Protein AF-A0A2D7XBR1-F1 (afdb_monomer)

Sequence (75 aa):
MTPAAASENVAATTAKANIENCTGVIARGPGDFVGQLVGDTSNTTITMAAGAVYPIRVKSIDATSGIAVVLLYNV

Nearest PDB structures (foldseek):
  2gu9-assembly1_B  TM=4.688E-01  e=2.967E-02  Xanthomonas campestris
  2q30-assembly1_A  TM=4.724E-01  e=1.395E-01  Oleidesulfovibrio alaskensis G20
  6m9s-assembly2_D  TM=4.687E-01  e=1.345E+00  Streptomyces achromogenes subsp. streptozoticus
  6xcv-assembly1_B  TM=4.710E-01  e=1.273E+00  Streptomyces achromogenes subsp. streptozoticus
  8rdj-assembly1_T  TM=4.412E-01  e=2.093E+00  Sinapis alba

Secondary structure (DSSP, 8-state):
-----EEEEE-TT--B---TTEEEEEESSSEEEEEEETT-SS-EEEEE-TT-EE---EEEE-TT--S-EEEEE--

pLDDT: mean 88.62, std 11.89, range [40.34, 96.12]

Mean predicted aligned error: 4.57 Å

Structure (mmCIF, N/CA/C/O backbone):
data_AF-A0A2D7XBR1-F1
#
_entry.id   AF-A0A2D7XBR1-F1
#
loop_
_atom_site.group_PDB
_atom_site.id
_atom_site.type_symbol
_atom_site.label_atom_id
_atom_site.label_alt_id
_atom_site.label_comp_id
_atom_site.label_asym_id
_atom_site.label_entity_id
_atom_site.label_seq_id
_atom_site.pdbx_PDB_ins_code
_atom_site.Cartn_x
_atom_site.Cartn_y
_atom_site.Cartn_z
_atom_site.occupancy
_atom_site.B_iso_or_equiv
_atom_site.auth_seq_id
_atom_site.auth_comp_id
_atom_site.auth_asym_id
_atom_site.auth_atom_id
_atom_site.pdbx_PDB_model_num
ATOM 1 N N . MET A 1 1 ? -17.678 -17.156 -15.438 1.00 40.34 1 MET A N 1
ATOM 2 C CA . MET A 1 1 ? -17.450 -15.758 -15.854 1.00 40.34 1 MET A CA 1
ATOM 3 C C . MET A 1 1 ? -16.580 -15.122 -14.789 1.00 40.34 1 MET A C 1
ATOM 5 O O . MET A 1 1 ? -17.016 -15.051 -13.651 1.00 40.34 1 MET A O 1
ATOM 9 N N . THR A 1 2 ? -15.329 -14.796 -15.097 1.00 42.00 2 THR A N 1
ATOM 10 C CA . THR A 1 2 ? -14.458 -14.049 -14.179 1.00 42.00 2 THR A CA 1
ATOM 11 C C . THR A 1 2 ? -14.987 -12.614 -14.067 1.00 42.00 2 THR A C 1
ATOM 13 O O . THR A 1 2 ? -15.235 -12.008 -15.111 1.00 42.00 2 THR A O 1
ATOM 16 N N . PRO A 1 3 ? -15.213 -12.069 -12.858 1.00 46.66 3 PRO A N 1
ATOM 17 C CA . PRO A 1 3 ? -15.589 -10.666 -12.697 1.00 46.66 3 PRO A CA 1
ATOM 18 C C . PRO A 1 3 ? -14.536 -9.761 -13.348 1.00 46.66 3 PRO A C 1
ATOM 20 O O . PRO A 1 3 ? -13.335 -10.009 -13.218 1.00 46.66 3 PRO A O 1
ATOM 23 N N . ALA A 1 4 ? -14.969 -8.737 -14.079 1.00 55.44 4 ALA A N 1
ATOM 24 C CA . ALA A 1 4 ? -14.071 -7.795 -14.738 1.00 55.44 4 ALA A CA 1
ATOM 25 C C . ALA A 1 4 ? -13.506 -6.806 -13.707 1.00 55.44 4 ALA A C 1
ATOM 27 O O . ALA A 1 4 ? -14.108 -5.769 -13.475 1.00 55.44 4 ALA A O 1
ATOM 28 N N . ALA A 1 5 ? -12.377 -7.115 -13.064 1.00 60.91 5 ALA A N 1
ATOM 29 C CA . ALA A 1 5 ? -11.783 -6.227 -12.061 1.00 60.91 5 ALA A CA 1
ATOM 30 C C . ALA A 1 5 ? -11.646 -4.785 -12.596 1.00 60.91 5 ALA A C 1
ATOM 32 O O . ALA A 1 5 ? -10.935 -4.539 -13.575 1.00 60.91 5 ALA A O 1
ATOM 33 N N . ALA A 1 6 ? -12.340 -3.836 -11.966 1.00 7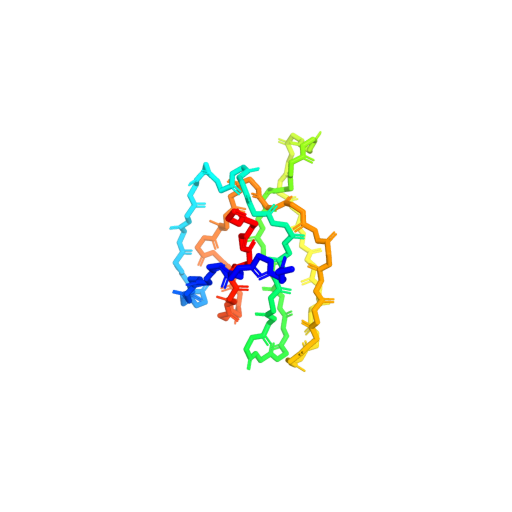8.88 6 ALA A N 1
ATOM 34 C CA . ALA A 1 6 ? -12.161 -2.421 -12.257 1.00 78.88 6 ALA A CA 1
ATOM 35 C C . ALA A 1 6 ? -10.861 -1.953 -11.597 1.00 78.88 6 ALA A C 1
ATOM 37 O O . ALA A 1 6 ? -10.491 -2.423 -10.519 1.00 78.88 6 ALA A O 1
ATOM 38 N N . SER A 1 7 ? -10.148 -1.037 -12.249 1.00 84.94 7 SER A N 1
ATOM 39 C CA . SER A 1 7 ? -8.903 -0.494 -11.711 1.00 84.94 7 SER A CA 1
ATOM 40 C C . SER A 1 7 ? -8.834 1.016 -11.873 1.00 84.94 7 SER A C 1
ATOM 42 O O . SER A 1 7 ? -9.345 1.569 -12.846 1.00 84.94 7 SER A O 1
ATOM 44 N N . GLU A 1 8 ? -8.201 1.683 -10.911 1.00 89.88 8 GLU A N 1
ATOM 45 C CA . GLU A 1 8 ? -8.016 3.133 -10.930 1.00 89.88 8 GLU A CA 1
ATOM 46 C C . GLU A 1 8 ? -6.564 3.490 -10.632 1.00 89.88 8 GLU A C 1
ATOM 48 O O . GLU A 1 8 ? -5.984 3.010 -9.661 1.00 89.88 8 GLU A O 1
ATOM 53 N N . ASN A 1 9 ? -5.972 4.346 -11.462 1.00 89.69 9 ASN A N 1
ATOM 54 C CA . ASN A 1 9 ? -4.598 4.795 -11.290 1.00 89.69 9 ASN A CA 1
ATOM 55 C C . ASN A 1 9 ? -4.544 6.071 -10.439 1.00 89.69 9 ASN A C 1
ATOM 57 O O . ASN A 1 9 ? -5.131 7.083 -10.816 1.00 89.69 9 ASN A O 1
ATOM 61 N N . VAL A 1 10 ? -3.793 6.037 -9.341 1.00 92.19 10 VAL A N 1
ATOM 62 C CA . VAL A 1 10 ? -3.583 7.162 -8.424 1.00 92.19 10 VAL A CA 1
ATOM 63 C C . VAL A 1 10 ? -2.122 7.593 -8.493 1.00 92.19 10 VAL A C 1
ATOM 65 O O . VAL A 1 10 ? -1.213 6.775 -8.347 1.00 92.19 10 VAL A O 1
ATOM 68 N N . ALA A 1 11 ? -1.884 8.880 -8.746 1.00 92.19 11 ALA A N 1
ATOM 69 C CA . ALA A 1 11 ? -0.536 9.437 -8.784 1.00 92.19 11 ALA A CA 1
ATOM 70 C C . ALA A 1 11 ? 0.068 9.528 -7.373 1.00 92.19 11 ALA A C 1
ATOM 72 O O . ALA A 1 11 ? -0.664 9.677 -6.401 1.00 92.19 11 ALA A O 1
ATOM 73 N N . ALA A 1 12 ? 1.402 9.486 -7.282 1.00 87.31 12 ALA A N 1
ATOM 74 C CA . ALA A 1 12 ? 2.132 9.359 -6.019 1.00 87.31 12 ALA A CA 1
ATOM 75 C C . ALA A 1 12 ? 1.673 10.332 -4.930 1.00 87.31 12 ALA A C 1
ATOM 77 O O . ALA A 1 12 ? 1.313 9.927 -3.837 1.00 87.31 12 ALA A O 1
ATOM 78 N N . THR A 1 13 ? 1.574 11.610 -5.268 1.00 88.88 13 THR A N 1
ATOM 79 C CA . THR A 1 13 ? 1.304 12.670 -4.296 1.00 88.88 13 THR A CA 1
ATOM 80 C C . THR A 1 13 ? -0.177 13.024 -4.168 1.00 88.88 13 THR A C 1
ATOM 82 O O . THR A 1 13 ? -0.537 14.087 -3.661 1.00 88.88 13 THR A O 1
ATOM 85 N N . THR A 1 14 ? -1.067 12.173 -4.683 1.00 90.94 14 THR A N 1
ATOM 86 C CA . THR A 1 14 ? -2.509 12.429 -4.656 1.00 90.94 14 THR A CA 1
ATOM 87 C C . THR A 1 14 ? -3.126 11.814 -3.410 1.00 90.94 14 THR A C 1
ATOM 89 O O . THR A 1 14 ? -3.183 10.593 -3.279 1.00 90.94 14 THR A O 1
ATOM 92 N N . ALA A 1 15 ? -3.658 12.660 -2.524 1.00 91.69 15 ALA A N 1
ATOM 93 C CA . ALA A 1 15 ? -4.506 12.179 -1.443 1.00 91.69 15 ALA A CA 1
ATOM 94 C C . ALA A 1 15 ? -5.833 11.648 -1.997 1.00 91.69 15 ALA A C 1
ATOM 96 O O . ALA A 1 15 ? -6.451 12.257 -2.874 1.00 91.69 15 ALA A O 1
ATOM 97 N N . LYS A 1 16 ? -6.306 10.535 -1.440 1.00 93.75 16 LYS A N 1
ATOM 98 C CA . LYS A 1 16 ? -7.607 9.953 -1.772 1.00 93.75 16 LYS A CA 1
ATOM 99 C C . LYS A 1 16 ? -8.236 9.338 -0.529 1.00 93.75 16 LYS A C 1
ATOM 101 O O . LYS A 1 16 ? -7.542 8.717 0.260 1.00 93.75 16 LYS A O 1
ATOM 106 N N . ALA A 1 17 ? -9.543 9.478 -0.349 1.00 91.00 17 ALA A N 1
ATOM 107 C CA . ALA A 1 17 ? -10.258 8.948 0.813 1.00 91.00 17 ALA A CA 1
ATOM 108 C C . ALA A 1 17 ? -11.420 8.037 0.401 1.00 91.00 17 ALA A C 1
ATOM 110 O O . ALA A 1 17 ? -11.847 8.051 -0.753 1.00 91.00 17 ALA A O 1
ATOM 111 N N . ASN A 1 18 ? -11.934 7.275 1.368 1.00 85.81 18 ASN A N 1
ATOM 112 C CA . ASN A 1 18 ? -13.110 6.409 1.254 1.00 85.81 18 ASN A CA 1
ATOM 113 C C . ASN A 1 18 ? -12.999 5.351 0.143 1.00 85.81 18 ASN A C 1
ATOM 115 O O . ASN A 1 18 ? -13.907 5.157 -0.662 1.00 85.81 18 ASN A O 1
ATOM 119 N N . ILE A 1 19 ? -11.872 4.641 0.109 1.00 88.50 19 ILE A N 1
ATOM 120 C CA . ILE A 1 19 ? -11.543 3.622 -0.899 1.00 88.50 19 ILE A CA 1
ATOM 121 C C . ILE A 1 19 ? -11.978 2.212 -0.437 1.00 88.50 19 ILE A C 1
ATOM 123 O O . ILE A 1 19 ? -11.378 1.199 -0.782 1.00 88.50 19 ILE A O 1
ATOM 127 N N . GLU A 1 20 ? -13.053 2.120 0.343 1.00 76.12 20 GLU A N 1
ATOM 128 C CA . GLU A 1 20 ? -13.398 0.923 1.130 1.00 76.12 20 GLU A CA 1
ATOM 129 C C . GLU A 1 20 ? -13.758 -0.321 0.290 1.00 76.12 20 GLU A C 1
ATOM 131 O O . GLU A 1 20 ? -13.719 -1.441 0.797 1.00 76.12 20 GLU A O 1
ATOM 136 N N . ASN A 1 21 ? -14.017 -0.144 -1.011 1.00 84.69 21 ASN A N 1
ATOM 137 C CA . ASN A 1 21 ? -14.282 -1.230 -1.964 1.00 84.69 21 ASN A CA 1
ATOM 138 C C . ASN A 1 21 ? -13.017 -1.781 -2.651 1.00 84.69 21 ASN A C 1
ATOM 140 O O . ASN A 1 21 ? -13.107 -2.669 -3.501 1.00 84.69 21 ASN A O 1
ATOM 144 N N . CYS A 1 22 ? -11.842 -1.242 -2.326 1.00 89.38 22 CYS A N 1
ATOM 145 C CA . CYS A 1 22 ? -10.569 -1.714 -2.854 1.00 89.38 22 CYS A CA 1
ATOM 146 C C . CYS A 1 22 ? -10.221 -3.094 -2.284 1.00 89.38 22 CYS A C 1
ATOM 148 O O . CYS A 1 22 ? -10.309 -3.329 -1.077 1.00 89.38 22 CYS A O 1
ATOM 150 N N . THR A 1 23 ? -9.802 -4.005 -3.156 1.00 91.00 23 THR A N 1
ATOM 151 C CA . THR A 1 23 ? -9.376 -5.367 -2.808 1.00 91.00 23 THR A CA 1
ATOM 152 C C . THR A 1 23 ? -7.866 -5.559 -2.869 1.00 91.00 23 THR A C 1
ATOM 154 O O . THR A 1 23 ? -7.356 -6.566 -2.376 1.00 91.00 23 THR A O 1
ATOM 157 N N . GLY A 1 24 ? -7.142 -4.593 -3.431 1.00 92.69 24 GLY A N 1
ATOM 158 C CA . GLY A 1 24 ? -5.692 -4.608 -3.486 1.00 92.69 24 GLY A CA 1
ATOM 159 C C . GLY A 1 24 ? -5.112 -3.390 -4.189 1.00 92.69 24 GLY A C 1
ATOM 160 O O . GLY A 1 24 ? -5.818 -2.594 -4.806 1.00 92.69 24 GLY A O 1
ATOM 161 N N . VAL A 1 25 ? -3.794 -3.272 -4.131 1.00 94.19 25 VAL A N 1
ATOM 162 C CA . VAL A 1 25 ? -3.036 -2.221 -4.813 1.00 94.19 25 VAL A CA 1
ATOM 163 C C . VAL A 1 25 ? -1.879 -2.820 -5.586 1.00 94.19 25 VAL A C 1
ATOM 165 O O . VAL A 1 25 ? -1.241 -3.767 -5.133 1.00 94.19 25 VAL A O 1
ATOM 168 N N . ILE A 1 26 ? -1.587 -2.239 -6.743 1.00 95.00 26 ILE A N 1
ATOM 169 C CA . ILE A 1 26 ? -0.379 -2.525 -7.516 1.00 95.00 26 ILE A CA 1
ATOM 170 C C . ILE A 1 26 ? 0.486 -1.276 -7.509 1.00 95.00 26 ILE A C 1
ATOM 172 O O . ILE A 1 26 ? 0.065 -0.228 -8.002 1.00 95.00 26 ILE A O 1
ATOM 176 N N . ALA A 1 27 ? 1.700 -1.372 -6.981 1.00 93.88 27 ALA A N 1
ATOM 177 C CA . ALA A 1 27 ? 2.640 -0.261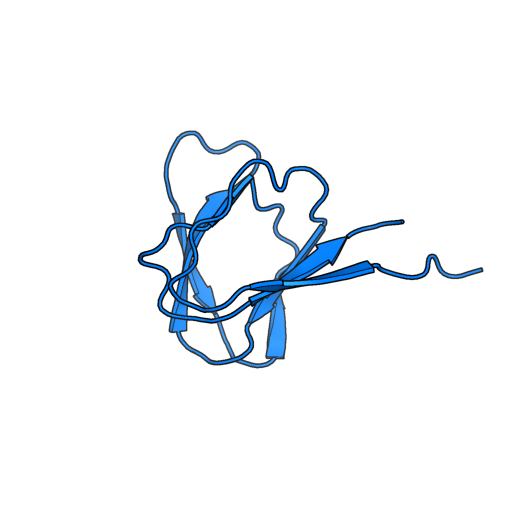 -7.033 1.00 93.88 27 ALA A CA 1
ATOM 178 C C . ALA A 1 27 ? 3.182 -0.091 -8.458 1.00 93.88 27 ALA A C 1
ATOM 180 O O . ALA A 1 27 ? 3.646 -1.050 -9.077 1.00 93.88 27 ALA A O 1
ATOM 181 N N . ARG A 1 28 ? 3.156 1.130 -8.999 1.00 92.25 28 ARG A N 1
ATOM 182 C CA . ARG A 1 28 ? 3.719 1.413 -10.335 1.00 92.25 28 ARG A CA 1
ATOM 183 C C . ARG A 1 28 ? 5.240 1.526 -10.344 1.00 92.25 28 ARG A C 1
ATOM 185 O O . ARG A 1 28 ? 5.850 1.402 -11.400 1.00 92.25 28 ARG A O 1
ATOM 192 N N . GLY A 1 29 ? 5.838 1.763 -9.185 1.00 93.31 29 GLY A N 1
ATOM 193 C CA . GLY A 1 29 ? 7.276 1.863 -8.976 1.00 93.31 29 GLY A CA 1
ATOM 194 C C . GLY A 1 29 ? 7.629 1.435 -7.553 1.00 93.31 29 GLY A C 1
ATOM 195 O O . GLY A 1 29 ? 6.722 1.251 -6.739 1.00 93.31 29 GLY A O 1
ATOM 196 N N . PRO A 1 30 ? 8.920 1.241 -7.249 1.00 94.12 30 PRO A N 1
ATOM 197 C CA . PRO A 1 30 ? 9.338 0.943 -5.891 1.00 94.12 30 PRO A CA 1
ATOM 198 C C . PRO A 1 30 ? 9.235 2.198 -5.013 1.00 94.12 30 PRO A C 1
ATOM 200 O O . PRO A 1 30 ? 9.455 3.309 -5.497 1.00 94.12 30 PRO A O 1
ATOM 203 N N . GLY A 1 31 ? 8.943 2.020 -3.727 1.00 94.38 31 GLY A N 1
ATOM 204 C CA . GLY A 1 31 ? 8.937 3.100 -2.736 1.00 94.38 31 GLY A CA 1
ATOM 205 C C . GLY A 1 31 ? 7.833 2.941 -1.699 1.00 94.38 31 GLY A C 1
ATOM 206 O O . GLY A 1 31 ? 7.275 1.856 -1.547 1.00 94.38 31 GLY A O 1
ATOM 207 N N . ASP A 1 32 ? 7.519 4.024 -0.991 1.00 95.69 32 ASP A N 1
ATOM 208 C CA . ASP A 1 32 ? 6.631 3.969 0.165 1.00 95.69 32 ASP A CA 1
ATOM 209 C C . ASP A 1 32 ? 5.205 4.424 -0.159 1.00 95.69 32 ASP A C 1
ATOM 211 O O . ASP A 1 32 ? 4.924 5.573 -0.528 1.00 95.69 32 ASP A O 1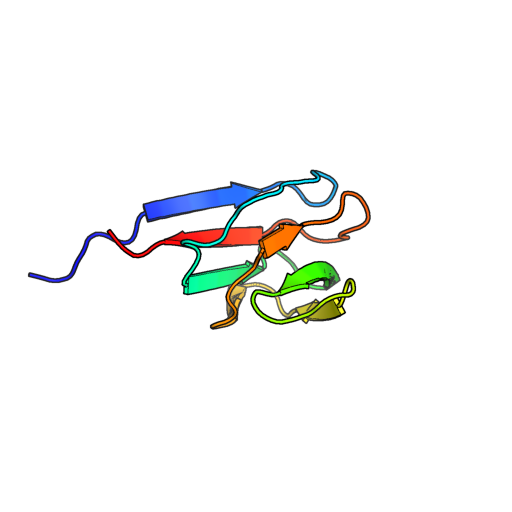
ATOM 215 N N . PHE A 1 33 ? 4.281 3.491 0.030 1.00 95.06 33 PHE A N 1
ATOM 216 C CA . PHE A 1 33 ? 2.868 3.783 0.153 1.00 95.06 33 PHE A CA 1
ATOM 217 C C . PHE A 1 33 ? 2.588 4.345 1.545 1.00 95.06 33 PHE A C 1
ATOM 219 O O . PHE A 1 33 ? 2.984 3.731 2.534 1.00 95.06 33 PHE A O 1
ATOM 226 N N . VAL A 1 34 ? 1.869 5.464 1.625 1.00 96.06 34 VAL A N 1
ATOM 227 C CA . VAL A 1 34 ? 1.412 6.040 2.896 1.00 96.06 34 VAL A CA 1
ATOM 228 C C . VAL A 1 34 ? -0.097 6.206 2.825 1.00 96.06 34 VAL A C 1
ATOM 230 O O . VAL A 1 34 ? -0.618 6.833 1.902 1.00 96.06 34 VAL A O 1
ATOM 233 N N . GLY A 1 35 ? -0.814 5.635 3.785 1.00 94.69 35 GLY A N 1
ATOM 234 C CA . GLY A 1 35 ? -2.270 5.710 3.818 1.00 94.69 35 GLY A CA 1
ATOM 235 C C . GLY A 1 35 ? -2.870 4.939 4.982 1.00 94.69 35 GLY A C 1
ATOM 236 O O . GLY A 1 35 ? -2.160 4.284 5.736 1.00 94.69 35 GLY A O 1
ATOM 237 N N . GLN A 1 36 ? -4.185 4.999 5.137 1.00 95.50 36 GLN A N 1
ATOM 238 C CA . GLN A 1 36 ? -4.899 4.235 6.156 1.00 95.50 36 GLN A CA 1
ATOM 239 C C . GLN A 1 36 ? -5.463 2.960 5.533 1.00 95.50 36 GLN A C 1
ATOM 241 O O . GLN A 1 36 ? -6.106 3.014 4.480 1.00 95.50 36 GLN A O 1
ATOM 246 N N . LEU A 1 37 ? -5.268 1.815 6.184 1.00 94.25 37 LEU A N 1
ATOM 247 C CA . LEU A 1 37 ? -5.909 0.563 5.783 1.00 94.25 37 LEU A CA 1
ATOM 248 C C . LEU A 1 37 ? -7.296 0.436 6.419 1.00 94.25 37 LEU A C 1
ATOM 250 O O . LEU A 1 37 ? -7.602 1.048 7.443 1.00 94.25 37 LEU A O 1
ATOM 254 N N . VAL A 1 38 ? -8.163 -0.364 5.804 1.00 92.50 38 VAL A N 1
ATOM 255 C CA . VAL A 1 38 ? -9.476 -0.674 6.377 1.00 92.50 38 VAL A CA 1
ATOM 256 C C . VAL A 1 38 ? -9.279 -1.477 7.664 1.00 92.50 38 VAL A C 1
ATOM 258 O O . VAL A 1 38 ? -8.708 -2.563 7.633 1.00 92.50 38 VAL A O 1
ATOM 261 N N . GLY A 1 39 ? -9.790 -0.952 8.778 1.00 90.38 39 GLY A N 1
ATOM 262 C CA . GLY A 1 39 ? -9.656 -1.548 10.113 1.00 90.38 39 GLY A CA 1
ATOM 263 C C . GLY A 1 39 ? -8.613 -0.864 10.998 1.00 90.38 39 GLY A C 1
ATOM 264 O O . GLY A 1 39 ? -8.712 -0.968 12.218 1.00 90.38 39 GLY A O 1
ATOM 265 N N . ASP A 1 40 ? -7.698 -0.091 10.412 1.00 91.56 40 ASP A N 1
ATOM 266 C CA . ASP A 1 40 ? -6.719 0.691 11.165 1.00 91.56 40 ASP A CA 1
ATOM 267 C C . ASP A 1 40 ? -7.288 2.065 11.531 1.00 91.56 40 ASP A C 1
ATOM 269 O O . ASP A 1 40 ? -8.129 2.624 10.823 1.00 91.56 40 ASP A O 1
ATOM 273 N N . THR A 1 41 ? -6.813 2.651 12.630 1.00 90.06 41 THR A N 1
ATOM 274 C CA . THR A 1 41 ? -7.169 4.019 13.058 1.00 90.06 41 THR A CA 1
ATOM 275 C C . THR A 1 41 ? -6.116 5.061 12.692 1.00 90.06 41 THR A C 1
ATOM 277 O O . THR A 1 41 ? -6.363 6.255 12.841 1.00 90.06 41 THR A O 1
ATOM 280 N N . SER A 1 42 ? -4.948 4.626 12.227 1.00 93.81 42 SER A N 1
ATOM 281 C CA . SER A 1 42 ? -3.788 5.474 11.950 1.00 93.81 42 SER A CA 1
ATOM 282 C C . SER A 1 42 ? -3.237 5.199 10.555 1.00 93.81 42 SER A C 1
ATOM 284 O O . SER A 1 42 ? -3.539 4.168 9.956 1.00 93.81 42 SER A O 1
ATOM 286 N N . ASN A 1 43 ? -2.440 6.135 10.039 1.00 93.94 43 ASN A N 1
ATOM 287 C CA . ASN A 1 43 ? -1.729 5.931 8.784 1.00 93.94 43 ASN A CA 1
ATOM 288 C C . ASN A 1 43 ? -0.645 4.862 8.958 1.00 93.94 43 ASN A C 1
ATOM 290 O O . ASN A 1 43 ? 0.072 4.837 9.960 1.00 93.94 43 ASN A O 1
ATOM 294 N N . THR A 1 44 ? -0.507 4.039 7.931 1.00 94.62 44 THR A N 1
ATOM 295 C CA . THR A 1 44 ? 0.472 2.970 7.804 1.00 94.62 44 THR A CA 1
ATOM 296 C C . TH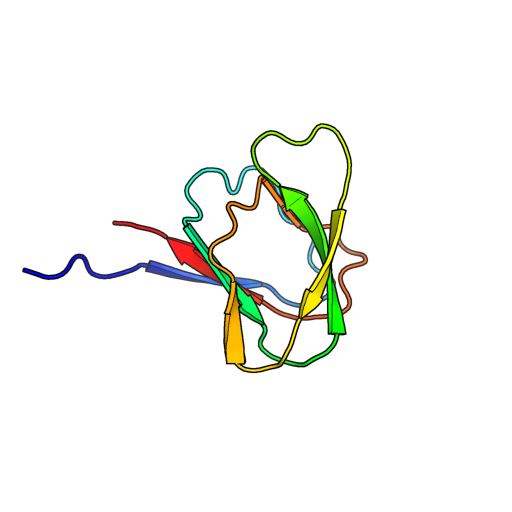R A 1 44 ? 1.365 3.269 6.604 1.00 94.62 44 THR A C 1
ATOM 298 O O . THR A 1 44 ? 0.886 3.665 5.537 1.00 94.62 44 THR A O 1
ATOM 301 N N . THR A 1 45 ? 2.668 3.055 6.780 1.00 96.12 45 THR A N 1
ATOM 302 C CA . THR A 1 45 ? 3.651 3.112 5.695 1.00 96.12 45 THR A CA 1
ATOM 303 C C . THR A 1 45 ? 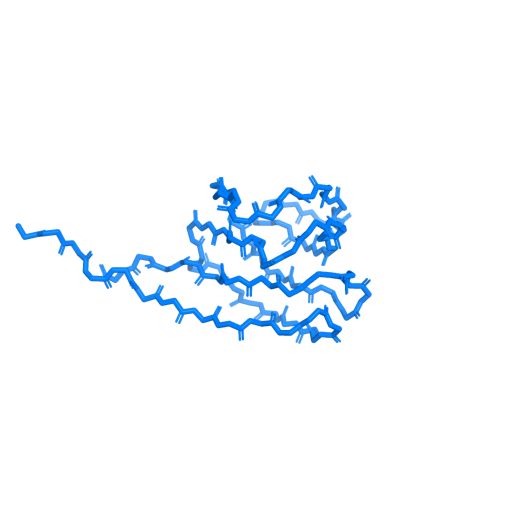4.005 1.697 5.262 1.00 96.12 45 THR A C 1
ATOM 305 O O . THR A 1 45 ? 4.344 0.857 6.096 1.00 96.12 45 THR A O 1
ATOM 308 N N . ILE A 1 46 ? 3.929 1.424 3.961 1.00 94.62 46 ILE A N 1
ATOM 309 C CA . ILE A 1 46 ? 4.255 0.122 3.377 1.00 94.62 46 ILE A CA 1
ATOM 310 C C . ILE A 1 46 ? 5.264 0.337 2.257 1.00 94.62 46 ILE A C 1
ATOM 312 O O . ILE A 1 46 ? 4.954 0.979 1.254 1.00 94.62 46 ILE A O 1
ATOM 316 N N . THR A 1 47 ? 6.447 -0.254 2.394 1.00 96.06 47 THR A N 1
ATOM 317 C CA . THR A 1 47 ? 7.432 -0.280 1.311 1.00 96.06 47 THR A CA 1
ATOM 318 C C . THR A 1 47 ? 7.008 -1.303 0.265 1.00 96.06 47 THR A C 1
ATOM 320 O O . THR A 1 47 ? 6.906 -2.502 0.539 1.00 96.06 47 THR A O 1
ATOM 323 N N . MET A 1 48 ? 6.740 -0.821 -0.944 1.00 95.31 48 MET A N 1
ATOM 324 C CA . MET A 1 48 ? 6.242 -1.616 -2.055 1.00 95.31 48 MET A CA 1
ATOM 325 C C . MET A 1 48 ? 7.302 -1.800 -3.144 1.00 95.31 48 MET A C 1
ATOM 327 O O . MET A 1 48 ? 8.095 -0.905 -3.439 1.00 95.31 48 MET A O 1
ATOM 331 N N . ALA A 1 49 ? 7.290 -2.973 -3.773 1.00 94.81 49 ALA A N 1
ATOM 332 C CA . ALA A 1 49 ? 8.065 -3.291 -4.961 1.00 94.81 49 ALA A CA 1
ATOM 333 C C . ALA A 1 49 ? 7.241 -2.993 -6.221 1.00 94.81 49 ALA A C 1
ATOM 335 O O . ALA A 1 49 ? 6.032 -3.227 -6.261 1.00 94.81 49 ALA A O 1
ATOM 336 N N . ALA A 1 50 ? 7.904 -2.511 -7.273 1.00 93.38 50 ALA A N 1
ATOM 337 C CA . ALA A 1 50 ? 7.249 -2.197 -8.539 1.00 93.38 50 ALA A CA 1
ATOM 338 C C . ALA A 1 50 ? 6.556 -3.426 -9.150 1.00 93.38 50 ALA A C 1
ATOM 340 O O . ALA A 1 50 ? 7.155 -4.494 -9.261 1.00 93.38 50 ALA A O 1
ATOM 341 N N . GLY A 1 51 ? 5.306 -3.259 -9.580 1.00 89.56 51 GLY A N 1
ATOM 342 C CA . GLY A 1 51 ? 4.512 -4.285 -10.256 1.00 89.56 51 GLY A CA 1
ATOM 343 C C . GLY A 1 51 ? 3.962 -5.387 -9.347 1.00 89.56 51 GLY A C 1
ATOM 344 O O . GLY A 1 51 ? 3.193 -6.221 -9.823 1.00 89.56 51 GLY A O 1
ATOM 345 N N . ALA A 1 52 ? 4.310 -5.402 -8.057 1.00 91.31 52 ALA A N 1
ATOM 346 C CA . ALA A 1 52 ? 3.776 -6.376 -7.115 1.00 91.31 52 ALA A CA 1
ATOM 347 C C . ALA A 1 52 ? 2.331 -6.033 -6.721 1.00 91.31 52 ALA A C 1
ATOM 349 O O . ALA A 1 52 ? 1.978 -4.865 -6.540 1.00 91.31 52 ALA A O 1
ATOM 350 N N . VAL A 1 53 ? 1.504 -7.073 -6.578 1.00 92.69 53 VAL A N 1
ATOM 351 C CA . VAL A 1 53 ? 0.127 -6.960 -6.089 1.00 92.69 53 VAL A CA 1
ATOM 352 C C . VAL A 1 53 ? 0.127 -7.123 -4.574 1.00 92.69 53 VAL A C 1
ATOM 354 O O . VAL A 1 53 ? 0.540 -8.157 -4.052 1.00 92.69 53 VAL A O 1
ATOM 357 N N . TYR A 1 54 ? -0.388 -6.118 -3.880 1.00 93.00 54 TYR A N 1
ATOM 358 C CA . TYR A 1 54 ? -0.580 -6.111 -2.438 1.00 93.00 54 TYR A CA 1
ATOM 359 C C . TYR A 1 54 ? -2.070 -6.314 -2.142 1.00 93.00 54 TYR A C 1
ATOM 361 O O . TYR A 1 54 ? -2.860 -5.411 -2.429 1.00 93.00 54 TYR A O 1
ATOM 369 N N . PRO A 1 55 ? -2.489 -7.465 -1.583 1.00 92.25 55 PRO A N 1
ATOM 370 C CA . PRO A 1 55 ? -3.892 -7.764 -1.286 1.00 92.25 55 PRO A CA 1
ATOM 371 C C . PRO A 1 55 ? -4.350 -7.058 0.004 1.00 92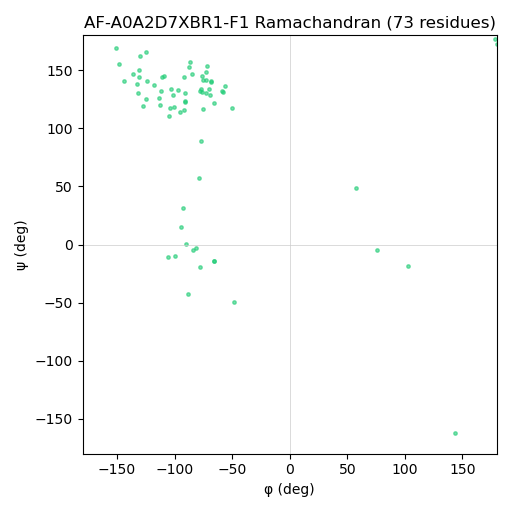.25 55 PRO A C 1
ATOM 373 O O . PRO A 1 55 ? -4.759 -7.692 0.975 1.00 92.25 55 PRO A O 1
ATOM 376 N N . ILE A 1 56 ? -4.222 -5.732 0.032 1.00 91.12 56 ILE A N 1
ATOM 377 C CA . ILE A 1 56 ? -4.592 -4.871 1.157 1.00 91.12 56 ILE A CA 1
ATOM 378 C C . ILE A 1 56 ? -5.810 -4.030 0.793 1.00 91.12 56 ILE A C 1
ATOM 380 O O . ILE A 1 56 ? -5.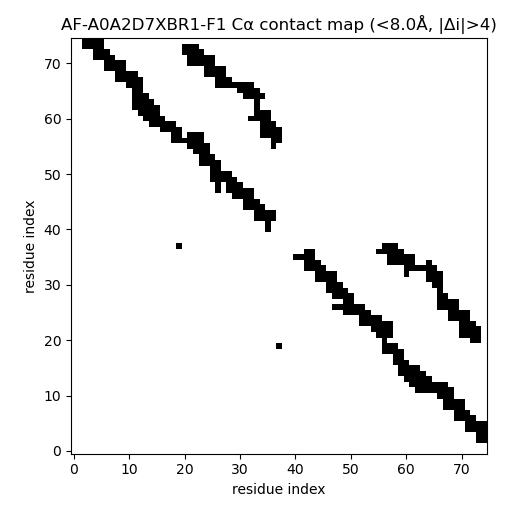951 -3.568 -0.339 1.00 91.12 56 ILE A O 1
ATOM 384 N N . ARG A 1 57 ? -6.682 -3.792 1.772 1.00 92.94 57 ARG A N 1
ATOM 385 C CA . ARG A 1 57 ? -7.824 -2.893 1.601 1.00 92.94 57 ARG A CA 1
ATOM 386 C C . ARG A 1 57 ? -7.441 -1.522 2.112 1.00 92.94 57 ARG A C 1
ATOM 388 O O . ARG A 1 57 ? -7.191 -1.345 3.302 1.00 92.94 57 ARG A O 1
ATOM 395 N N . VAL A 1 58 ? -7.382 -0.565 1.203 1.00 92.50 58 VAL A N 1
ATOM 396 C CA . VAL A 1 58 ? -7.006 0.811 1.516 1.00 92.50 58 VAL A CA 1
ATOM 397 C C . VAL A 1 58 ? -8.272 1.595 1.840 1.00 92.50 58 VAL A C 1
ATOM 399 O O . VAL A 1 58 ? -9.230 1.547 1.082 1.00 92.50 58 VAL A O 1
ATOM 402 N N . LYS A 1 59 ? -8.293 2.324 2.953 1.00 94.19 59 LYS A N 1
ATOM 403 C CA . LYS A 1 59 ? -9.356 3.278 3.289 1.00 94.19 59 LYS A CA 1
ATOM 404 C C . LYS A 1 59 ? -9.046 4.660 2.718 1.00 94.19 59 LYS A C 1
ATOM 406 O O . LYS A 1 59 ? -9.930 5.304 2.154 1.00 94.19 59 LYS A O 1
ATOM 411 N N . SER A 1 60 ? -7.797 5.102 2.829 1.00 94.75 60 SER A N 1
ATOM 412 C CA . SER A 1 60 ? -7.307 6.357 2.254 1.00 94.75 60 SER A CA 1
ATOM 413 C C . SER A 1 60 ? -5.835 6.255 1.854 1.00 94.75 60 SER A C 1
ATOM 415 O O . SER A 1 60 ? -5.086 5.445 2.393 1.00 94.75 60 SER A O 1
ATOM 417 N N . ILE A 1 61 ? -5.433 7.088 0.900 1.00 94.88 61 ILE A N 1
ATOM 418 C CA . ILE A 1 61 ? -4.057 7.324 0.465 1.00 94.88 61 ILE A CA 1
ATOM 419 C C . ILE A 1 61 ? -3.704 8.745 0.883 1.00 94.88 61 ILE A C 1
ATOM 421 O O . ILE A 1 61 ? -4.484 9.673 0.649 1.00 94.88 61 ILE A O 1
ATOM 425 N N . ASP A 1 62 ? -2.550 8.906 1.508 1.00 95.25 62 ASP A N 1
ATOM 426 C CA . ASP A 1 62 ? -2.027 10.197 1.929 1.00 95.25 62 ASP A CA 1
ATOM 427 C C . ASP A 1 62 ? -1.264 10.877 0.776 1.00 95.25 62 ASP A C 1
ATOM 429 O O . ASP A 1 62 ? -0.613 10.213 -0.029 1.00 95.25 62 ASP A O 1
ATOM 433 N N . ALA A 1 63 ? -1.306 12.212 0.703 1.00 93.31 63 ALA A N 1
ATOM 434 C CA . ALA A 1 63 ? -0.577 12.978 -0.317 1.00 93.31 63 ALA A CA 1
ATOM 435 C C . ALA A 1 63 ? 0.954 12.875 -0.183 1.00 93.31 63 ALA A C 1
ATOM 437 O O . ALA A 1 63 ? 1.681 13.248 -1.101 1.00 93.31 63 ALA A O 1
ATOM 438 N N . THR A 1 64 ? 1.450 12.389 0.955 1.00 93.75 64 THR A N 1
ATOM 439 C CA . THR A 1 64 ? 2.873 12.122 1.197 1.00 93.75 64 THR A CA 1
ATOM 440 C C . THR A 1 64 ? 3.347 10.791 0.620 1.00 93.75 64 THR A C 1
ATOM 442 O O . THR A 1 64 ? 4.540 10.499 0.703 1.00 93.75 64 THR A O 1
ATOM 445 N N . SER A 1 65 ? 2.461 9.980 0.025 1.00 91.69 65 SER A N 1
ATOM 446 C CA . SER A 1 65 ? 2.894 8.7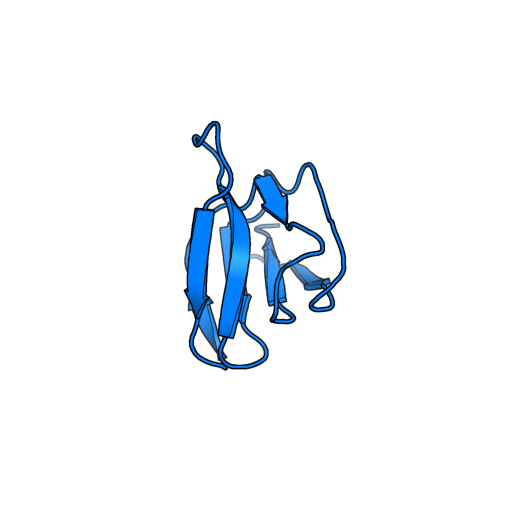46 -0.623 1.00 91.69 65 SER A CA 1
ATOM 447 C C . SER A 1 65 ? 3.920 9.045 -1.724 1.00 91.69 65 SER A C 1
ATOM 449 O O . SER A 1 65 ? 3.763 9.930 -2.564 1.00 91.69 65 SER A O 1
ATOM 451 N N . GLY A 1 66 ? 5.027 8.305 -1.700 1.00 91.00 66 GLY A N 1
ATOM 452 C CA . GLY A 1 66 ? 6.116 8.480 -2.659 1.00 91.00 66 GLY A CA 1
ATOM 453 C C . GLY A 1 66 ? 5.890 7.737 -3.973 1.00 91.00 66 GLY A C 1
ATOM 454 O O . GLY A 1 66 ? 6.705 7.858 -4.886 1.00 91.00 66 GLY A O 1
ATOM 455 N N . ILE A 1 67 ? 4.812 6.951 -4.083 1.00 93.94 67 ILE A N 1
ATOM 456 C CA . ILE A 1 67 ? 4.595 6.026 -5.198 1.00 93.94 67 ILE A CA 1
ATOM 457 C C . ILE A 1 67 ? 3.193 6.126 -5.777 1.00 93.94 67 ILE A C 1
ATOM 459 O O . ILE A 1 67 ? 2.199 6.186 -5.063 1.00 93.94 67 ILE A O 1
ATOM 463 N N . ALA A 1 68 ? 3.110 6.080 -7.105 1.00 93.31 68 ALA A N 1
ATOM 464 C CA . ALA A 1 68 ? 1.834 5.899 -7.777 1.00 93.31 68 ALA A CA 1
ATOM 465 C C . ALA A 1 68 ? 1.359 4.450 -7.608 1.00 93.31 68 ALA A C 1
ATOM 467 O O . ALA A 1 68 ? 2.155 3.508 -7.704 1.00 93.31 68 ALA A O 1
ATOM 468 N N . VAL A 1 69 ? 0.056 4.270 -7.419 1.00 94.06 69 VAL A N 1
ATOM 469 C CA . VAL A 1 69 ? -0.562 2.956 -7.225 1.00 94.06 69 VAL A CA 1
ATOM 470 C C . VAL A 1 69 ? -1.768 2.784 -8.131 1.00 94.06 69 VAL A C 1
ATOM 472 O O . VAL A 1 69 ? -2.459 3.740 -8.470 1.00 94.06 69 VAL A O 1
ATOM 475 N N . VAL A 1 70 ? -2.041 1.544 -8.513 1.00 94.88 70 VAL A N 1
ATOM 476 C CA . VAL A 1 70 ? -3.295 1.159 -9.155 1.00 94.88 70 VAL A CA 1
ATOM 477 C C . VAL A 1 70 ? -4.149 0.449 -8.119 1.00 94.88 70 VAL A C 1
ATOM 479 O O . VAL A 1 70 ? -3.758 -0.599 -7.613 1.00 94.88 70 VAL A O 1
ATOM 482 N N . LEU A 1 71 ? -5.301 1.025 -7.802 1.00 93.56 71 LEU A N 1
ATOM 483 C CA . LEU A 1 71 ? -6.301 0.433 -6.923 1.00 93.56 71 LEU A CA 1
ATOM 484 C C . LEU A 1 71 ? -7.082 -0.620 -7.701 1.00 93.56 71 LEU A C 1
ATOM 486 O O . LEU A 1 71 ? -7.518 -0.359 -8.822 1.00 93.56 71 LEU A O 1
ATOM 490 N N . LEU A 1 72 ? -7.249 -1.796 -7.107 1.00 92.62 72 LEU A N 1
ATOM 491 C CA . LEU A 1 72 ? -8.014 -2.906 -7.658 1.00 92.62 72 LEU A CA 1
ATOM 492 C C . LEU A 1 72 ? -9.362 -2.984 -6.951 1.00 92.62 72 LEU A C 1
ATOM 494 O O . LEU A 1 72 ? -9.424 -2.934 -5.723 1.00 92.62 72 LEU A O 1
ATOM 498 N N . TYR A 1 73 ? -10.432 -3.136 -7.720 1.00 88.75 73 TYR A N 1
ATOM 499 C CA . TYR A 1 73 ? -11.793 -3.253 -7.215 1.00 88.75 73 TYR A CA 1
ATOM 500 C C . TYR A 1 73 ? -12.424 -4.548 -7.717 1.00 88.75 73 TYR A C 1
ATOM 502 O O . TYR A 1 73 ? -12.263 -4.925 -8.881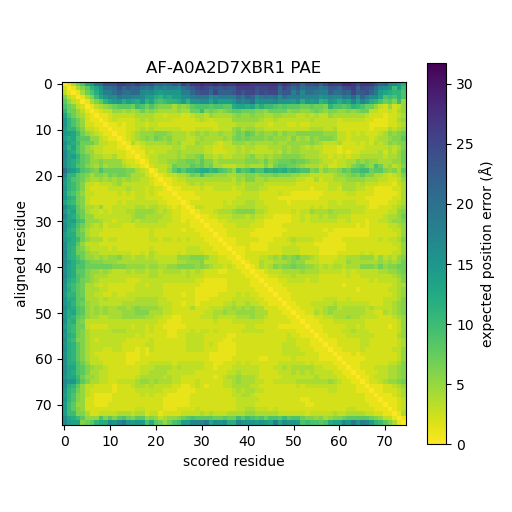 1.00 88.75 73 TYR A O 1
ATOM 510 N N . ASN A 1 74 ? -13.184 -5.210 -6.846 1.00 77.88 74 ASN A N 1
ATOM 511 C CA . ASN A 1 74 ? -14.115 -6.238 -7.298 1.00 77.88 74 ASN A CA 1
ATOM 512 C C . ASN A 1 74 ? -15.342 -5.545 -7.898 1.00 77.88 74 ASN A C 1
ATOM 514 O O . ASN A 1 74 ? -15.871 -4.612 -7.293 1.00 77.88 74 ASN A O 1
ATOM 518 N N . VAL A 1 75 ? -15.775 -6.011 -9.069 1.00 62.78 75 VAL A N 1
ATOM 519 C CA . VAL A 1 75 ? -17.066 -5.651 -9.676 1.00 62.78 75 VAL A CA 1
ATOM 520 C C . VAL A 1 75 ? -18.064 -6.784 -9.524 1.00 62.78 75 VAL A C 1
ATOM 522 O O . VAL A 1 75 ? -17.615 -7.955 -9.492 1.00 62.78 75 VAL A O 1
#

Radius of gyration: 11.45 Å; Cα contacts (8 Å, |Δi|>4): 200; chains: 1; bounding box: 27×29×29 Å

Foldseek 3Di:
DPFPKDKDKFFQQDKDAQQQQFQWKAWQAWDWWWAAFVPDPDIDIDTDHHGDIGRTHGRITHSNGRTMMMTIGGD

Solvent-accessible surface area (backbone atoms only — not comparable to full-atom values): 3948 Å² total; per-residue (Å²): 133,82,66,71,65,44,72,48,81,44,58,25,60,50,61,46,71,80,37,74,68,29,55,18,36,29,26,73,38,63,41,38,42,32,22,26,39,67,91,54,95,54,77,45,76,43,83,39,54,52,72,42,78,43,82,46,40,40,27,29,37,35,44,80,13,67,28,29,34,33,40,31,27,79,97